Protein AF-A0A957C3F1-F1 (afdb_monomer)

Sequence (60 aa):
LKPERGAGFADFQMEDGQSYLITMPGLSDPLPQALVADRCFTEGGEEATTSYRVAFVRGS

Secondary structure (DSSP, 8-state):
--GGG-TT----PPPTT-EE----TTTSPPPSS-EE--EEE-TT--EEE-------PPP-

Solvent-accessible surface area (backbone atoms only — not comparable to full-atom values): 4305 Å² total; per-residue (Å²): 121,66,76,91,70,47,92,92,57,86,75,77,85,79,54,76,80,42,75,44,80,65,73,43,89,96,78,49,81,61,58,94,62,68,50,64,19,42,76,43,63,47,100,86,66,45,84,43,66,51,78,86,83,89,79,92,74,84,83,129

Foldseek 3Di:
DCPVVDDVDDDDDDDAQDWDWDDDPPQDDTDPDTDHQHWDADPVRHIDTDDDDDDRDDDD

Mean predicted aligned error: 9.54 Å

Nearest PDB struct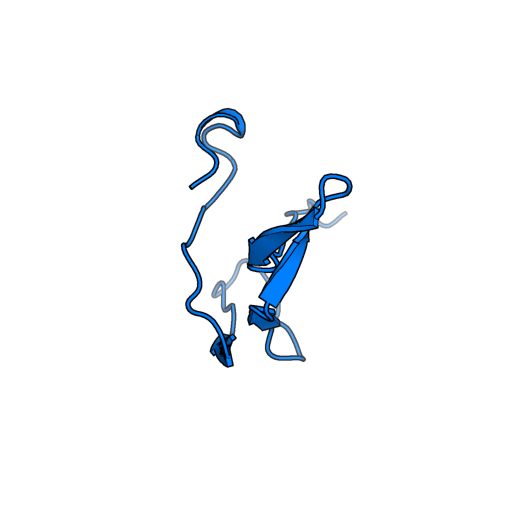ures (foldseek):
  9fia-assembly1_BT  TM=2.668E-01  e=5.016E+00  Toxoplasma gondii

Radius of gyration: 13.6 Å; Cα contacts (8 Å, |Δi|>4): 62; chains: 1; bounding box: 31×27×36 Å

Structure (mmCIF, N/CA/C/O backbone):
data_AF-A0A957C3F1-F1
#
_entry.id   AF-A0A957C3F1-F1
#
loop_
_atom_site.group_PDB
_atom_site.id
_atom_site.type_symbol
_atom_site.label_atom_id
_atom_site.label_alt_id
_atom_site.label_comp_id
_atom_site.label_asym_id
_atom_site.label_entity_id
_atom_site.label_seq_id
_atom_site.pdbx_PDB_ins_code
_atom_site.Cartn_x
_ato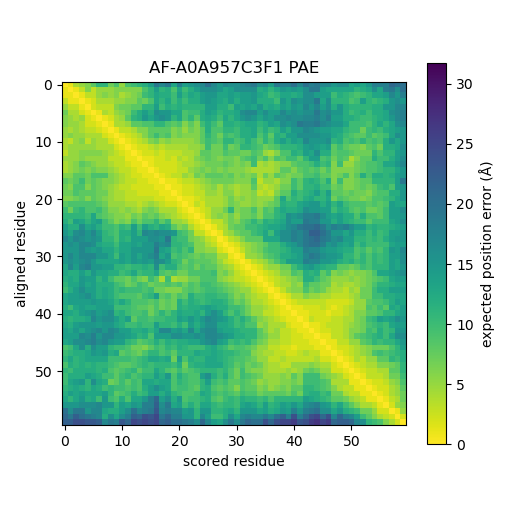m_site.Cartn_y
_atom_site.Cartn_z
_atom_site.occupancy
_atom_site.B_iso_or_equiv
_atom_site.auth_seq_id
_atom_site.auth_comp_id
_atom_site.auth_asym_id
_atom_site.auth_atom_id
_atom_site.pdbx_PDB_model_num
ATOM 1 N N . LEU A 1 1 ? -8.511 9.339 0.470 1.00 62.53 1 LEU A N 1
ATOM 2 C CA . LEU A 1 1 ? -7.626 9.747 -0.653 1.00 62.53 1 LEU A CA 1
ATOM 3 C C . LEU A 1 1 ? -6.853 10.995 -0.219 1.00 62.53 1 LEU A C 1
ATOM 5 O O . LEU A 1 1 ? -7.414 11.734 0.584 1.00 62.53 1 LEU A O 1
ATOM 9 N N . LYS A 1 2 ? -5.602 11.201 -0.660 1.00 66.00 2 LYS A N 1
ATOM 10 C CA . LYS A 1 2 ? -4.697 12.272 -0.193 1.00 66.00 2 LYS A CA 1
ATOM 11 C C . LYS A 1 2 ? -4.378 13.263 -1.329 1.00 66.00 2 LYS A C 1
ATOM 13 O O . LYS A 1 2 ? -3.245 13.307 -1.824 1.00 66.00 2 LYS A O 1
ATOM 18 N N . PRO A 1 3 ? -5.379 14.052 -1.770 1.00 67.38 3 PRO A N 1
ATOM 19 C CA . PRO A 1 3 ? -5.273 14.909 -2.951 1.00 67.38 3 PRO A CA 1
ATOM 20 C C . PRO A 1 3 ? -4.153 15.958 -2.862 1.00 67.38 3 PRO A C 1
ATOM 22 O O . PRO A 1 3 ? -3.651 16.404 -3.892 1.00 67.38 3 PRO A O 1
ATOM 25 N N . GLU A 1 4 ? -3.702 16.315 -1.658 1.00 76.31 4 GLU A N 1
ATOM 26 C CA . GLU A 1 4 ? -2.581 17.226 -1.411 1.00 76.31 4 GLU A CA 1
ATOM 27 C C . GLU A 1 4 ? -1.231 16.729 -1.960 1.00 76.31 4 GLU A C 1
ATOM 29 O O . GLU A 1 4 ? -0.283 17.507 -2.061 1.00 76.31 4 GLU A O 1
ATOM 34 N N . ARG A 1 5 ? -1.121 15.446 -2.328 1.00 65.50 5 ARG A N 1
ATOM 35 C CA . ARG A 1 5 ? 0.124 14.837 -2.816 1.00 65.50 5 ARG A CA 1
ATOM 36 C C . ARG A 1 5 ? 0.442 15.148 -4.285 1.00 65.50 5 ARG A C 1
ATOM 38 O O . ARG A 1 5 ? 1.606 15.094 -4.671 1.00 65.50 5 ARG A O 1
ATOM 45 N N . GLY A 1 6 ? -0.542 15.534 -5.096 1.00 66.19 6 GLY A N 1
ATOM 46 C CA . GLY A 1 6 ? -0.342 15.885 -6.510 1.00 66.19 6 GLY A CA 1
ATOM 47 C C . GLY A 1 6 ? -0.194 14.687 -7.466 1.00 66.19 6 GLY A C 1
ATOM 48 O O . GLY A 1 6 ? -0.305 13.530 -7.076 1.00 66.19 6 GLY A O 1
ATOM 49 N N . ALA A 1 7 ? 0.050 14.964 -8.754 1.00 67.50 7 ALA A N 1
ATOM 50 C CA . ALA A 1 7 ? -0.102 14.000 -9.860 1.00 67.50 7 ALA A CA 1
ATOM 51 C C . ALA A 1 7 ? 0.957 12.877 -9.945 1.00 67.50 7 ALA A C 1
ATOM 53 O O . ALA A 1 7 ? 0.819 11.965 -10.754 1.00 67.50 7 ALA A O 1
ATOM 54 N N . GLY A 1 8 ? 2.013 12.924 -9.127 1.00 64.00 8 GLY A N 1
ATOM 55 C CA . GLY A 1 8 ? 3.024 11.859 -9.042 1.00 64.00 8 GLY A CA 1
ATOM 56 C C . GLY A 1 8 ? 2.603 10.665 -8.178 1.00 64.00 8 GLY A C 1
ATOM 57 O O . GLY A 1 8 ? 3.429 9.801 -7.888 1.00 64.00 8 GLY A O 1
ATOM 58 N N . PHE A 1 9 ? 1.351 10.643 -7.719 1.00 62.59 9 PHE A N 1
ATOM 59 C CA . PHE 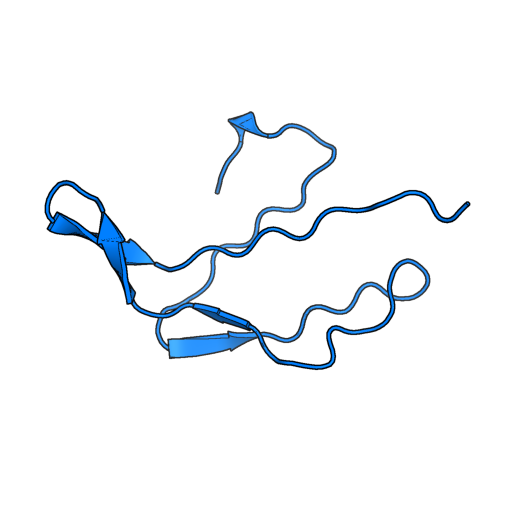A 1 9 ? 0.842 9.692 -6.743 1.00 62.59 9 PHE A CA 1
ATOM 60 C C . PHE A 1 9 ? -0.438 9.040 -7.257 1.00 62.59 9 PHE A C 1
ATOM 62 O O . PHE A 1 9 ? -1.313 9.704 -7.809 1.00 62.59 9 PHE A O 1
ATOM 69 N N . ALA A 1 10 ? -0.549 7.734 -7.035 1.00 70.62 10 ALA A N 1
ATOM 70 C CA . ALA A 1 10 ? -1.802 7.010 -7.151 1.00 70.62 10 ALA A CA 1
ATOM 71 C C . ALA A 1 10 ? -2.288 6.714 -5.731 1.00 70.62 10 ALA A C 1
ATOM 73 O O . ALA A 1 10 ? -1.653 5.950 -5.004 1.00 70.62 10 ALA A O 1
ATOM 74 N N . ASP A 1 11 ? -3.384 7.350 -5.325 1.00 70.06 11 ASP A N 1
ATOM 75 C CA . ASP A 1 11 ? -4.038 7.031 -4.062 1.00 70.06 11 ASP A CA 1
ATOM 76 C C . ASP A 1 11 ? -5.102 5.959 -4.295 1.00 70.06 11 ASP A C 1
ATOM 78 O O . ASP A 1 11 ? -5.935 6.066 -5.195 1.00 70.06 11 ASP A O 1
ATOM 82 N N . PHE A 1 12 ? -5.101 4.949 -3.433 1.00 74.00 12 PHE A N 1
ATOM 83 C CA . PHE A 1 12 ? -6.123 3.914 -3.380 1.00 74.00 12 PHE A CA 1
ATOM 84 C C . PHE A 1 12 ? -6.674 3.841 -1.956 1.00 74.00 12 PHE A C 1
ATOM 86 O O . PHE A 1 12 ? -5.926 4.007 -0.989 1.00 74.00 12 PHE A O 1
ATOM 93 N N . GLN A 1 13 ? -7.983 3.640 -1.818 1.00 75.50 13 GLN A N 1
ATOM 94 C CA . GLN A 1 13 ? -8.613 3.452 -0.515 1.00 75.50 13 GLN A CA 1
ATOM 95 C C . GLN A 1 13 ? -8.656 1.958 -0.198 1.00 75.50 13 GLN A C 1
ATOM 97 O O . GLN A 1 13 ? -9.261 1.194 -0.940 1.00 75.50 13 GLN A O 1
ATOM 102 N N . MET A 1 14 ? -7.975 1.557 0.875 1.00 76.94 14 MET A N 1
ATOM 103 C CA . MET A 1 14 ? -7.927 0.167 1.328 1.00 76.94 14 MET A CA 1
ATOM 104 C C . MET A 1 14 ? -9.057 -0.106 2.326 1.00 76.94 14 MET A C 1
ATOM 106 O O . MET A 1 14 ? -9.448 0.787 3.080 1.00 76.94 14 MET A O 1
ATOM 110 N N . GLU A 1 15 ? -9.553 -1.338 2.324 1.00 79.81 15 GLU A N 1
ATOM 111 C CA . GLU A 1 15 ? -10.536 -1.847 3.279 1.00 79.81 15 GLU A CA 1
ATOM 112 C C . GLU A 1 15 ? -9.827 -2.569 4.433 1.00 79.81 15 GLU A C 1
ATOM 114 O O . GLU A 1 15 ? -8.790 -3.209 4.236 1.00 79.81 15 GLU A O 1
ATOM 119 N N . ASP A 1 16 ? -10.385 -2.445 5.639 1.00 78.19 16 ASP A N 1
ATOM 120 C CA . ASP A 1 16 ? -9.821 -3.035 6.858 1.00 78.19 16 ASP A CA 1
ATOM 121 C C . ASP A 1 16 ? -9.775 -4.567 6.778 1.00 78.19 16 ASP A C 1
ATOM 123 O O . ASP A 1 16 ? -10.744 -5.212 6.371 1.00 78.19 16 ASP A O 1
ATOM 127 N N . GLY A 1 17 ? -8.641 -5.150 7.170 1.00 75.88 17 GLY A N 1
ATOM 128 C CA . GLY A 1 17 ? -8.429 -6.601 7.182 1.00 75.88 17 GLY A CA 1
ATOM 129 C C . GLY A 1 17 ? -8.272 -7.249 5.800 1.00 75.88 17 GLY A C 1
ATOM 130 O O . GLY A 1 17 ? -8.137 -8.471 5.714 1.00 75.88 17 GLY A O 1
ATOM 131 N N . GLN A 1 18 ? -8.263 -6.463 4.719 1.00 77.00 18 GLN A N 1
ATOM 132 C CA . GLN A 1 18 ? -8.042 -6.965 3.368 1.00 77.00 18 GLN A CA 1
ATOM 133 C C . GLN A 1 18 ? -6.563 -6.844 2.973 1.00 77.00 18 GLN A C 1
ATOM 135 O O . GLN A 1 18 ? -5.919 -5.803 3.124 1.00 77.00 18 GLN A O 1
ATOM 140 N N . SER A 1 19 ? -6.030 -7.932 2.421 1.00 74.94 19 SER A N 1
ATOM 141 C CA . SER A 1 19 ? -4.682 -7.975 1.852 1.00 74.94 19 SER A CA 1
ATOM 142 C C . SER A 1 19 ? -4.698 -7.527 0.395 1.00 74.94 19 SER A C 1
ATOM 144 O O . SER A 1 19 ? -5.534 -7.994 -0.385 1.00 74.94 19 SER A O 1
ATOM 146 N N . TYR A 1 20 ? -3.732 -6.690 0.014 1.00 74.44 20 TYR A N 1
ATOM 147 C CA . TYR A 1 20 ? -3.580 -6.179 -1.349 1.00 74.44 20 TYR A CA 1
ATOM 148 C C . TYR A 1 20 ? -2.177 -6.460 -1.894 1.00 74.44 20 TYR A C 1
ATOM 150 O O . TYR A 1 20 ? -1.171 -6.257 -1.209 1.00 74.44 20 TYR A O 1
ATOM 158 N N . LEU A 1 21 ? -2.111 -6.895 -3.156 1.00 72.62 21 LEU A N 1
ATOM 159 C CA . LEU A 1 21 ? -0.868 -6.993 -3.918 1.00 72.62 21 LEU A CA 1
ATOM 160 C C . LEU A 1 21 ? -0.762 -5.781 -4.846 1.00 72.62 21 LEU A C 1
ATOM 162 O O . LEU A 1 21 ? -1.665 -5.530 -5.644 1.00 72.62 21 LEU A O 1
ATOM 166 N N . ILE A 1 22 ? 0.345 -5.045 -4.765 1.00 72.12 22 ILE A N 1
ATOM 167 C CA . ILE A 1 22 ? 0.623 -3.945 -5.691 1.00 72.12 22 ILE A CA 1
ATOM 168 C C . ILE A 1 22 ? 1.533 -4.466 -6.802 1.00 72.12 22 ILE A C 1
ATOM 170 O O . ILE A 1 22 ? 2.670 -4.869 -6.556 1.00 72.12 22 ILE A O 1
ATOM 174 N N . THR A 1 23 ? 1.032 -4.415 -8.034 1.00 67.19 23 THR A N 1
ATOM 175 C CA . THR A 1 23 ? 1.781 -4.747 -9.248 1.00 67.19 23 THR A CA 1
ATOM 176 C C . THR A 1 23 ? 1.772 -3.550 -10.188 1.00 67.19 23 THR A C 1
ATOM 178 O O . THR A 1 23 ? 0.717 -3.000 -10.494 1.00 67.19 23 THR A O 1
ATOM 181 N N . MET A 1 24 ? 2.953 -3.167 -10.674 1.00 71.69 24 MET A N 1
ATOM 182 C CA . MET A 1 24 ? 3.129 -2.120 -11.685 1.00 71.69 24 MET A CA 1
ATOM 183 C C . MET A 1 24 ? 3.964 -2.686 -12.838 1.00 71.69 24 MET A C 1
ATOM 185 O O . MET A 1 24 ? 5.195 -2.597 -12.805 1.00 71.69 24 MET A O 1
ATOM 189 N N . PRO A 1 25 ? 3.316 -3.317 -13.836 1.00 64.94 25 PRO A N 1
ATOM 190 C CA . PRO A 1 25 ? 4.012 -4.039 -14.895 1.00 64.94 25 PRO A CA 1
ATOM 191 C C . PRO A 1 25 ? 5.008 -3.138 -15.634 1.00 64.94 25 PRO A C 1
ATOM 193 O O . PRO A 1 25 ? 4.641 -2.072 -16.121 1.00 64.94 25 PRO A O 1
ATOM 196 N N . GLY A 1 26 ? 6.272 -3.560 -15.703 1.00 64.94 26 GLY A N 1
ATOM 197 C CA . GLY A 1 26 ? 7.338 -2.832 -16.402 1.00 64.94 26 GLY A CA 1
ATOM 198 C C . GLY A 1 26 ? 7.870 -1.580 -15.692 1.00 64.94 26 GLY A C 1
ATOM 199 O O . GLY A 1 26 ? 8.751 -0.924 -16.241 1.00 64.94 26 GLY A O 1
ATOM 200 N N . LEU A 1 27 ? 7.365 -1.245 -14.498 1.00 64.19 27 LEU A N 1
ATOM 201 C CA . LEU A 1 27 ? 7.764 -0.048 -13.738 1.00 64.19 27 LEU A CA 1
ATOM 202 C C . LEU A 1 27 ? 8.254 -0.353 -12.314 1.00 64.19 27 LEU A C 1
ATOM 204 O O . LEU A 1 27 ? 8.918 0.488 -11.713 1.00 64.19 27 LEU A O 1
ATOM 208 N N . SER A 1 28 ? 7.935 -1.529 -11.768 1.00 61.84 28 SER A N 1
ATOM 209 C CA . SER A 1 28 ? 8.441 -2.021 -10.483 1.00 61.84 28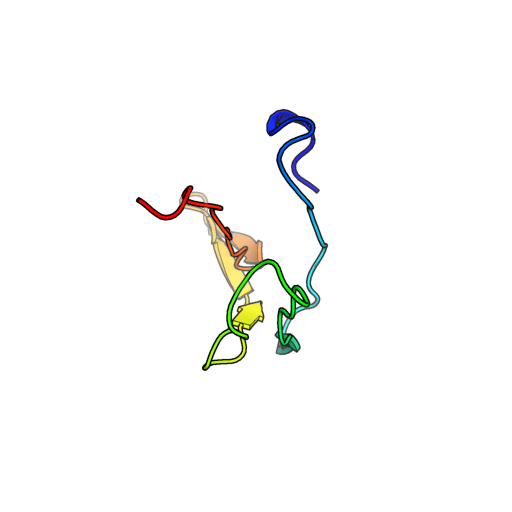 SER A CA 1
ATOM 210 C C . SER A 1 28 ? 8.402 -3.542 -10.459 1.00 61.84 28 SER A C 1
ATOM 212 O O . SER A 1 28 ? 7.463 -4.142 -10.992 1.00 61.84 28 SER A O 1
ATOM 214 N N . ASP A 1 29 ? 9.356 -4.155 -9.761 1.00 62.69 29 ASP A N 1
ATOM 215 C CA . ASP A 1 29 ? 9.187 -5.536 -9.320 1.00 62.69 29 ASP A CA 1
ATOM 216 C C . ASP A 1 29 ? 7.947 -5.619 -8.407 1.00 62.69 29 ASP A C 1
ATOM 218 O O . ASP A 1 29 ? 7.678 -4.668 -7.656 1.00 62.69 29 ASP A O 1
ATOM 222 N N . PRO A 1 30 ? 7.146 -6.698 -8.480 1.00 63.56 30 PRO A N 1
ATOM 223 C CA . PRO A 1 30 ? 6.024 -6.894 -7.571 1.00 63.56 30 PRO A CA 1
ATOM 224 C C . PRO A 1 30 ? 6.506 -6.849 -6.123 1.00 63.56 30 PRO A C 1
ATOM 226 O O . PRO A 1 30 ? 7.563 -7.398 -5.806 1.00 63.56 30 PRO A O 1
ATOM 229 N N . LEU A 1 31 ? 5.725 -6.234 -5.230 1.00 64.88 31 LEU A N 1
ATOM 230 C CA . LEU A 1 31 ? 6.055 -6.295 -3.809 1.00 64.88 31 LEU A CA 1
ATOM 231 C C . LEU A 1 31 ? 6.057 -7.770 -3.363 1.00 64.88 31 LEU A C 1
ATOM 233 O O . LEU A 1 31 ? 5.054 -8.459 -3.558 1.00 64.88 31 LEU A O 1
ATOM 237 N N . PRO A 1 32 ? 7.151 -8.270 -2.755 1.00 64.50 32 PRO A N 1
ATOM 238 C CA . PRO A 1 32 ? 7.251 -9.672 -2.347 1.00 64.50 32 PRO A CA 1
ATOM 239 C C . PRO A 1 32 ? 6.351 -10.010 -1.148 1.00 64.50 32 PRO A C 1
ATOM 241 O O . PRO A 1 32 ? 6.169 -11.182 -0.828 1.00 64.50 32 PRO A O 1
ATOM 244 N N . GLN A 1 33 ? 5.787 -8.997 -0.483 1.00 68.50 33 GLN A N 1
ATOM 245 C CA . GLN A 1 33 ? 4.811 -9.140 0.593 1.00 68.50 33 GLN A CA 1
ATOM 246 C C . GLN A 1 33 ? 3.542 -8.348 0.285 1.00 68.50 33 GLN A C 1
ATOM 248 O O . GLN A 1 33 ? 3.600 -7.224 -0.217 1.00 68.50 33 GLN A O 1
ATOM 253 N N . ALA A 1 34 ? 2.399 -8.947 0.625 1.00 68.62 34 ALA A N 1
ATOM 254 C CA . ALA A 1 34 ? 1.113 -8.271 0.596 1.00 68.62 34 ALA A CA 1
ATOM 255 C C . ALA A 1 34 ? 1.065 -7.177 1.668 1.00 68.62 34 ALA A C 1
ATOM 257 O O . ALA A 1 34 ? 1.579 -7.349 2.775 1.00 68.62 34 ALA A O 1
ATOM 258 N N . LEU A 1 35 ? 0.424 -6.062 1.332 1.00 71.62 35 LEU A N 1
ATOM 259 C CA . LEU A 1 35 ? 0.174 -4.974 2.267 1.00 71.62 35 LEU A CA 1
ATOM 260 C C . LEU A 1 35 ? -1.187 -5.198 2.922 1.00 71.62 35 LEU A C 1
ATOM 262 O O . LEU A 1 35 ? -2.171 -5.439 2.217 1.00 71.62 35 LEU A O 1
ATOM 266 N N . VAL A 1 36 ? -1.238 -5.116 4.251 1.00 70.69 36 VAL A N 1
ATOM 267 C CA . VAL A 1 36 ? -2.466 -5.301 5.032 1.00 70.69 36 VAL A CA 1
ATOM 268 C C . VAL A 1 36 ? -2.855 -3.967 5.644 1.00 70.69 36 VAL A C 1
ATOM 270 O O . VAL A 1 36 ? -2.122 -3.396 6.446 1.00 70.69 36 VAL A O 1
ATOM 273 N N . ALA A 1 37 ? -4.004 -3.438 5.238 1.00 71.31 37 ALA A N 1
ATOM 274 C CA . ALA A 1 37 ? -4.550 -2.233 5.843 1.00 71.31 37 ALA A CA 1
ATOM 275 C C . ALA A 1 37 ? -5.179 -2.579 7.195 1.00 71.31 37 ALA A C 1
ATOM 277 O O . ALA A 1 37 ? -6.387 -2.763 7.295 1.00 71.31 37 ALA A O 1
ATOM 278 N N . ASP A 1 38 ? -4.344 -2.684 8.226 1.00 75.44 38 ASP A N 1
ATOM 279 C CA . ASP A 1 38 ? -4.815 -2.923 9.585 1.00 75.44 38 ASP A CA 1
ATOM 280 C C . ASP 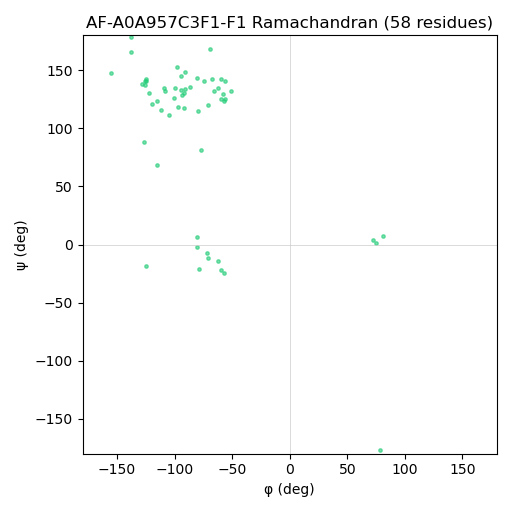A 1 38 ? -5.303 -1.628 10.234 1.00 75.44 38 ASP A C 1
ATOM 282 O O . ASP A 1 38 ? -4.714 -0.548 10.064 1.00 75.44 38 ASP A O 1
ATOM 286 N N . ARG A 1 39 ? -6.361 -1.751 11.031 1.00 80.44 39 ARG A N 1
ATOM 287 C CA . ARG A 1 39 ? -6.797 -0.726 11.975 1.00 80.44 39 ARG A CA 1
ATOM 288 C C . ARG A 1 39 ? -5.655 -0.254 12.878 1.00 80.44 39 ARG A C 1
ATOM 290 O O . ARG A 1 39 ? -4.944 -1.047 13.493 1.00 80.44 39 ARG A O 1
ATOM 297 N N . CYS A 1 40 ? -5.521 1.058 12.999 1.00 79.94 40 CYS A N 1
ATOM 298 C CA . CYS A 1 40 ? -4.601 1.726 13.908 1.00 79.94 40 CYS A CA 1
ATOM 299 C C . CYS A 1 40 ? -5.289 2.925 14.573 1.00 79.94 40 CYS A C 1
ATOM 301 O O . CYS A 1 40 ? -6.455 3.210 14.309 1.00 79.94 40 CYS A O 1
ATOM 303 N N . PHE A 1 41 ? -4.579 3.617 15.460 1.00 84.50 41 PHE A N 1
ATOM 304 C CA . PHE A 1 41 ? -5.097 4.802 16.138 1.00 84.50 41 PHE A CA 1
ATOM 305 C C . PHE A 1 41 ? -4.152 5.984 15.925 1.00 84.50 41 PHE A C 1
ATOM 307 O O . PHE A 1 41 ? -2.931 5.810 15.899 1.00 84.50 41 PHE A O 1
ATOM 314 N N . THR A 1 42 ? -4.707 7.184 15.754 1.00 82.38 42 THR A N 1
ATOM 315 C CA . THR A 1 42 ? -3.925 8.429 15.721 1.00 82.38 42 THR A CA 1
ATOM 316 C C . THR A 1 42 ? -3.364 8.742 17.112 1.00 82.38 42 THR A C 1
ATOM 318 O O . THR A 1 42 ? -3.797 8.162 18.107 1.00 82.38 42 THR A O 1
ATOM 321 N N . GLU A 1 43 ? -2.435 9.699 17.227 1.00 82.31 43 GLU A N 1
ATOM 322 C CA . GLU A 1 43 ? -1.961 10.160 18.547 1.00 82.31 43 GLU A CA 1
ATOM 323 C C . GLU A 1 43 ? -3.103 10.685 19.441 1.00 82.31 43 GLU A C 1
ATOM 325 O O . GLU A 1 43 ? -3.001 10.632 20.664 1.00 82.31 43 GLU A O 1
ATOM 330 N N . GLY A 1 44 ? -4.210 11.140 18.842 1.00 86.62 44 GLY A N 1
ATOM 331 C CA . GLY A 1 44 ? -5.423 11.556 19.551 1.00 86.62 44 GLY A CA 1
ATOM 332 C C . GLY A 1 44 ? -6.347 10.407 19.975 1.00 86.62 44 GLY A C 1
ATOM 333 O O . GLY A 1 44 ? -7.371 10.665 20.600 1.00 86.62 44 GLY A O 1
ATOM 334 N N . GLY A 1 45 ? -6.015 9.154 19.646 1.00 85.50 45 GLY A N 1
ATOM 335 C CA . GLY A 1 45 ? -6.824 7.971 19.958 1.00 85.50 45 GLY A CA 1
ATOM 336 C C . GLY A 1 45 ? -7.987 7.719 18.995 1.00 85.50 45 GLY A C 1
ATOM 337 O O . GLY A 1 45 ? -8.792 6.824 19.241 1.00 85.50 45 GLY A O 1
ATOM 338 N N . GLU A 1 46 ? -8.088 8.478 17.902 1.00 87.88 46 GLU A N 1
ATOM 339 C CA . GLU A 1 46 ? -9.104 8.250 16.872 1.00 87.88 46 GLU A CA 1
ATOM 340 C C . GLU A 1 46 ? -8.748 7.033 16.019 1.00 87.88 46 GLU A C 1
ATOM 342 O O . GLU A 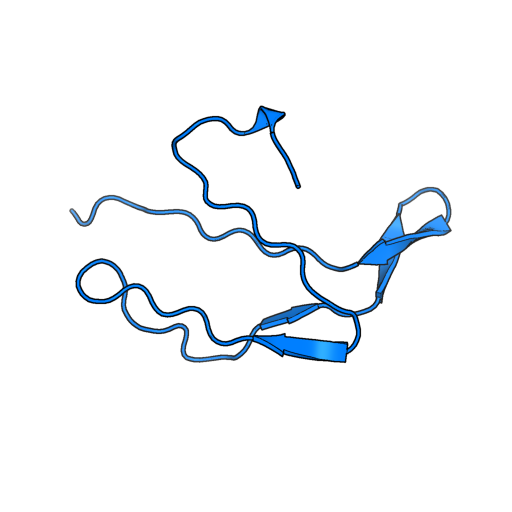1 46 ? -7.582 6.830 15.673 1.00 87.88 46 GLU A O 1
ATOM 347 N N . GLU A 1 47 ? -9.758 6.241 15.660 1.00 82.88 47 GLU A N 1
ATOM 348 C CA . GLU A 1 47 ? -9.594 5.086 14.780 1.00 82.88 47 GLU A CA 1
ATOM 349 C C . GLU A 1 47 ? -9.180 5.530 13.369 1.00 82.88 47 GLU A C 1
ATOM 351 O O . GLU A 1 47 ? -9.765 6.438 12.775 1.00 82.88 47 GLU A O 1
ATOM 356 N N . ALA A 1 48 ? -8.161 4.873 12.828 1.00 81.00 48 ALA A N 1
ATOM 357 C CA . ALA A 1 48 ? -7.636 5.091 11.493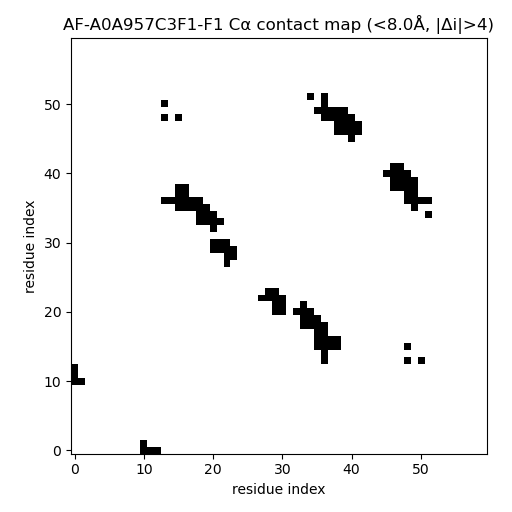 1.00 81.00 48 ALA A CA 1
ATOM 358 C C . ALA A 1 48 ? -7.314 3.750 10.819 1.00 81.00 48 ALA A C 1
ATOM 360 O O . ALA A 1 48 ? -7.218 2.703 11.455 1.00 81.00 48 ALA A O 1
ATOM 361 N N . THR A 1 49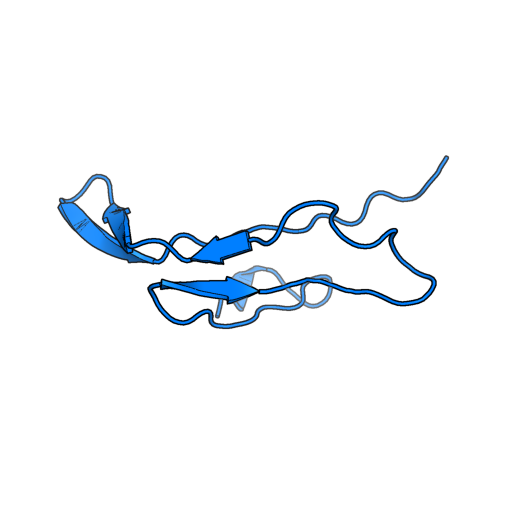 ? -7.115 3.784 9.506 1.00 77.69 49 THR A N 1
ATOM 362 C CA . THR A 1 49 ? -6.656 2.624 8.736 1.00 77.69 49 THR A CA 1
ATOM 363 C C . THR A 1 49 ? -5.215 2.857 8.306 1.00 77.69 49 THR A C 1
ATOM 365 O O . THR A 1 49 ? -4.882 3.929 7.785 1.00 77.69 49 THR A O 1
ATOM 368 N N . THR A 1 50 ? -4.349 1.862 8.508 1.00 70.00 50 THR A N 1
ATOM 369 C CA . THR A 1 50 ? -2.951 1.924 8.073 1.00 70.00 50 THR A CA 1
ATOM 370 C C . THR A 1 50 ? -2.891 2.182 6.570 1.00 70.00 50 THR A C 1
ATOM 372 O O . THR A 1 50 ? -3.461 1.447 5.767 1.00 70.00 50 THR A O 1
ATOM 375 N N . SER A 1 51 ? -2.196 3.254 6.186 1.00 65.31 51 SER A N 1
ATOM 376 C CA . SER A 1 51 ? -1.971 3.604 4.783 1.00 65.31 51 SER A CA 1
ATOM 377 C C . SER A 1 51 ? -0.514 3.364 4.420 1.00 65.31 51 SER A C 1
ATOM 379 O O . SER A 1 51 ? 0.386 3.778 5.152 1.00 65.31 51 SER A O 1
ATOM 381 N N . TYR A 1 52 ? -0.274 2.739 3.274 1.00 65.06 52 TYR A N 1
ATOM 382 C CA . TYR A 1 52 ? 1.074 2.535 2.757 1.00 65.06 52 TYR A CA 1
ATOM 383 C C . TYR A 1 52 ? 1.432 3.600 1.725 1.00 65.06 52 TYR A C 1
ATOM 385 O O 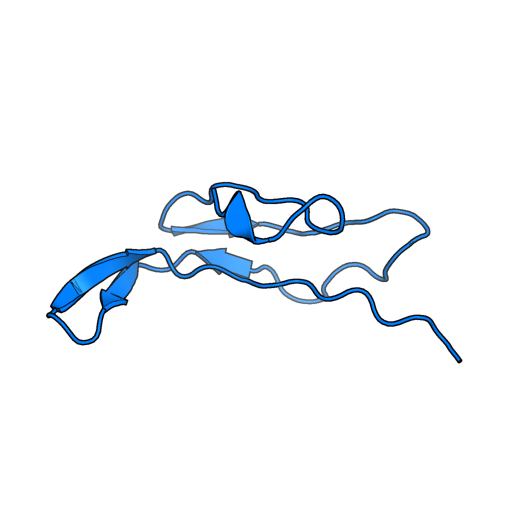. TYR A 1 52 ? 0.574 4.180 1.057 1.00 65.06 52 TYR A O 1
ATOM 393 N N . ARG A 1 53 ? 2.731 3.874 1.598 1.00 63.25 53 ARG A N 1
ATOM 394 C CA . ARG A 1 53 ? 3.281 4.770 0.581 1.00 63.25 53 ARG A CA 1
ATOM 395 C C . ARG A 1 53 ? 4.239 3.981 -0.294 1.00 63.25 53 ARG A C 1
ATOM 397 O O . ARG A 1 53 ? 5.253 3.499 0.196 1.00 63.25 53 ARG A O 1
ATOM 404 N N . VAL A 1 54 ? 3.955 3.936 -1.590 1.00 63.59 54 VAL A N 1
ATOM 405 C CA . VAL A 1 54 ? 4.931 3.513 -2.596 1.00 63.59 54 VAL A CA 1
ATOM 406 C C . VAL A 1 54 ? 5.630 4.767 -3.117 1.00 63.59 54 VAL A C 1
ATOM 408 O O . VAL A 1 54 ? 4.973 5.753 -3.453 1.00 63.59 54 VAL A O 1
ATOM 411 N N . ALA A 1 55 ? 6.962 4.767 -3.120 1.00 60.72 55 ALA A N 1
ATOM 412 C CA . ALA A 1 55 ? 7.769 5.850 -3.670 1.00 60.72 55 ALA A CA 1
ATOM 413 C C . ALA A 1 55 ? 8.551 5.328 -4.878 1.00 60.72 55 ALA A C 1
ATOM 415 O O . ALA A 1 55 ? 9.305 4.367 -4.760 1.00 60.72 55 ALA A O 1
ATOM 416 N N . PHE A 1 56 ? 8.376 5.976 -6.027 1.00 60.47 56 PHE A N 1
ATOM 417 C CA . PHE A 1 56 ? 9.147 5.675 -7.227 1.00 60.47 56 PHE A CA 1
ATOM 418 C C . PHE A 1 56 ? 10.514 6.346 -7.120 1.00 60.47 56 PHE A C 1
ATOM 420 O O . PHE A 1 56 ? 10.606 7.575 -7.095 1.00 60.47 56 PHE A O 1
ATOM 427 N N . VAL A 1 57 ? 11.577 5.549 -7.057 1.00 63.12 57 VAL A N 1
ATOM 428 C CA . VAL A 1 57 ? 12.949 6.042 -7.195 1.00 63.12 57 VAL A CA 1
ATOM 429 C C . VAL A 1 57 ? 13.411 5.782 -8.623 1.00 63.12 57 VAL A C 1
ATOM 431 O O . VAL A 1 57 ? 13.168 4.715 -9.181 1.00 63.12 57 VAL A O 1
ATOM 434 N N . ARG A 1 58 ? 14.039 6.776 -9.252 1.00 58.72 58 ARG A N 1
ATOM 435 C CA . ARG A 1 58 ? 14.616 6.597 -10.586 1.00 58.72 58 ARG A CA 1
ATOM 436 C C . ARG A 1 58 ? 15.841 5.691 -10.436 1.00 58.72 58 ARG A C 1
ATOM 438 O O . ARG A 1 58 ? 16.746 6.047 -9.686 1.00 58.72 58 ARG A O 1
ATOM 445 N N . GLY A 1 59 ? 15.839 4.534 -11.100 1.00 60.56 59 GLY A N 1
ATOM 446 C CA . GLY A 1 59 ? 17.006 3.651 -11.146 1.00 60.56 59 GLY A CA 1
ATOM 447 C C . GLY A 1 59 ? 18.206 4.400 -11.726 1.00 60.56 59 GLY A C 1
ATOM 448 O O . GLY A 1 59 ? 18.058 5.084 -12.742 1.00 60.56 59 GLY A O 1
ATOM 449 N N . SER A 1 60 ? 19.337 4.333 -11.022 1.00 49.88 60 SER A N 1
ATOM 450 C CA . SER A 1 60 ? 20.631 4.903 -11.416 1.00 49.88 60 SER A CA 1
ATOM 451 C C . SER A 1 60 ? 21.223 4.202 -12.627 1.00 49.88 60 SER A C 1
ATOM 453 O O . SER A 1 60 ? 21.181 2.950 -12.612 1.00 49.88 60 SER A O 1
#

pLDDT: mean 70.64, std 8.02, range [49.88, 87.88]